Protein AF-A8TK98-F1 (afdb_monomer_lite)

Sequence (45 aa):
MRFLAVLLVVLVLLVGGGAAFLMTWDIPPPTAPVQKVIPNDRLPK

pLDDT: mean 92.67, std 5.54, range [74.94, 98.38]

Structure (mmCIF, N/CA/C/O backbone):
data_AF-A8TK98-F1
#
_entry.id   AF-A8TK98-F1
#
loop_
_atom_site.group_PDB
_atom_site.id
_atom_site.type_symbol
_atom_site.label_atom_id
_atom_site.label_alt_id
_atom_site.label_comp_id
_atom_site.label_asym_id
_atom_site.label_entity_id
_atom_site.label_seq_id
_atom_site.pdbx_PDB_ins_code
_atom_site.Cartn_x
_atom_site.Cartn_y
_atom_site.Cartn_z
_atom_site.occupancy
_atom_site.B_iso_or_equiv
_atom_site.auth_seq_id
_atom_site.auth_comp_id
_atom_site.auth_asym_id
_atom_site.auth_atom_id
_atom_site.pdbx_PDB_model_num
ATOM 1 N N . MET A 1 1 ? 17.365 -13.861 -23.139 1.00 74.94 1 MET A N 1
ATOM 2 C CA . MET A 1 1 ? 17.436 -12.398 -22.900 1.00 74.94 1 MET A CA 1
ATOM 3 C C . MET A 1 1 ? 16.062 -11.729 -22.793 1.00 74.94 1 MET A C 1
ATOM 5 O O . MET A 1 1 ? 15.843 -11.055 -21.799 1.00 74.94 1 MET A O 1
ATOM 9 N N . ARG A 1 2 ? 15.105 -11.952 -23.716 1.00 91.69 2 ARG A N 1
ATOM 10 C CA . ARG A 1 2 ? 13.744 -11.356 -23.634 1.00 91.69 2 ARG A CA 1
ATOM 11 C C . ARG A 1 2 ? 12.989 -11.691 -22.339 1.00 91.69 2 ARG A C 1
ATOM 13 O O . ARG A 1 2 ? 12.408 -10.803 -21.738 1.00 91.69 2 ARG A O 1
ATOM 20 N N . PHE A 1 3 ? 13.059 -12.940 -21.879 1.00 95.25 3 PHE A N 1
ATOM 21 C CA . PHE A 1 3 ? 12.410 -13.366 -20.632 1.00 95.25 3 PHE A CA 1
ATOM 22 C C . PHE A 1 3 ? 12.932 -12.620 -19.393 1.00 95.25 3 PHE A C 1
ATOM 24 O O . PHE A 1 3 ? 12.145 -12.153 -18.580 1.00 95.25 3 PHE A O 1
ATOM 31 N N . LEU A 1 4 ? 14.254 -12.442 -19.287 1.00 97.06 4 LEU A N 1
ATOM 32 C CA . LEU A 1 4 ? 14.872 -11.721 -18.172 1.00 97.06 4 LEU A CA 1
ATOM 33 C C . LEU A 1 4 ? 14.454 -10.244 -18.157 1.00 97.06 4 LEU A C 1
ATOM 35 O O . LEU A 1 4 ? 14.151 -9.704 -17.101 1.00 97.06 4 LEU A O 1
ATOM 39 N N . ALA A 1 5 ? 14.382 -9.613 -19.332 1.00 96.69 5 ALA A N 1
ATOM 40 C CA . ALA A 1 5 ? 13.910 -8.238 -19.454 1.00 96.69 5 ALA A CA 1
ATOM 41 C C . ALA A 1 5 ? 12.447 -8.094 -19.001 1.00 96.69 5 ALA A C 1
ATOM 43 O O . ALA A 1 5 ? 12.127 -7.171 -18.260 1.00 96.69 5 ALA A O 1
ATOM 44 N N . VAL A 1 6 ? 11.575 -9.035 -19.381 1.00 97.69 6 VAL A N 1
ATOM 45 C CA . VAL A 1 6 ? 10.175 -9.055 -18.925 1.00 97.69 6 VAL A CA 1
ATOM 46 C C . VAL A 1 6 ? 10.095 -9.219 -17.407 1.00 97.69 6 VAL A C 1
ATOM 48 O O . VAL A 1 6 ? 9.376 -8.469 -16.755 1.00 97.69 6 VAL A O 1
ATOM 51 N N . LEU A 1 7 ? 10.872 -10.139 -16.832 1.00 97.88 7 LEU A N 1
ATOM 52 C CA . LEU A 1 7 ? 10.945 -10.341 -15.382 1.00 97.88 7 LEU A CA 1
ATOM 53 C C . LEU A 1 7 ? 11.366 -9.072 -14.636 1.00 97.88 7 LEU A C 1
ATOM 55 O O . LEU A 1 7 ? 10.754 -8.719 -13.631 1.00 97.88 7 LEU A O 1
ATOM 59 N N . LEU A 1 8 ? 12.380 -8.370 -15.143 1.00 97.88 8 LEU A N 1
ATOM 60 C CA . LEU A 1 8 ? 12.848 -7.120 -14.548 1.00 97.88 8 LEU A CA 1
ATOM 61 C C . LEU A 1 8 ? 11.790 -6.019 -14.623 1.00 97.88 8 LEU A C 1
ATOM 63 O O . LEU A 1 8 ? 11.577 -5.320 -13.637 1.00 97.88 8 LEU A O 1
ATOM 67 N N . VAL A 1 9 ? 11.087 -5.889 -15.750 1.00 98.00 9 VAL A N 1
ATOM 68 C CA . VAL A 1 9 ? 9.991 -4.918 -15.883 1.00 98.00 9 VAL A CA 1
ATOM 69 C C . VAL A 1 9 ? 8.871 -5.222 -14.891 1.00 98.00 9 VAL A C 1
ATOM 71 O O . VAL A 1 9 ? 8.411 -4.320 -14.197 1.00 98.00 9 VAL A O 1
ATOM 74 N N . VAL A 1 10 ? 8.466 -6.488 -14.768 1.00 98.19 10 VAL A N 1
ATOM 75 C CA . VAL A 1 10 ? 7.439 -6.902 -13.800 1.00 98.19 10 VAL A CA 1
ATOM 76 C C . VAL A 1 10 ? 7.876 -6.588 -12.370 1.00 98.19 10 VAL A C 1
ATOM 78 O O . VAL A 1 10 ? 7.089 -6.046 -11.599 1.00 98.19 10 VAL A O 1
ATOM 81 N N . LEU A 1 11 ? 9.133 -6.868 -12.023 1.00 98.38 11 LEU A N 1
ATOM 82 C CA . LEU A 1 11 ? 9.670 -6.570 -10.698 1.00 98.38 11 LEU A CA 1
ATOM 83 C C . LEU A 1 11 ? 9.636 -5.066 -10.398 1.00 98.38 11 LEU A C 1
ATOM 85 O O . LEU A 1 11 ? 9.182 -4.666 -9.328 1.00 98.38 11 LEU A O 1
ATOM 89 N N . VAL A 1 12 ? 10.066 -4.233 -11.348 1.00 98.38 12 VAL A N 1
ATOM 90 C CA . VAL A 1 12 ? 10.035 -2.769 -11.208 1.00 98.38 12 VAL A CA 1
ATOM 91 C C . VAL A 1 12 ? 8.603 -2.266 -11.042 1.00 98.38 12 VAL A C 1
ATOM 93 O O . VAL A 1 12 ? 8.360 -1.411 -10.195 1.00 98.38 12 VAL A O 1
ATOM 96 N N . LEU A 1 13 ? 7.645 -2.813 -11.793 1.00 98.38 13 LEU A N 1
ATOM 97 C CA . LEU A 1 13 ? 6.235 -2.442 -11.668 1.00 98.38 13 LEU A CA 1
ATOM 98 C C . LEU A 1 13 ? 5.644 -2.847 -10.314 1.00 98.38 13 LEU A C 1
ATOM 100 O O . LEU A 1 13 ? 4.909 -2.061 -9.723 1.00 98.38 13 LEU A O 1
ATOM 104 N N . LEU A 1 14 ? 5.981 -4.030 -9.796 1.00 98.31 14 LEU A N 1
ATOM 105 C CA . LEU A 1 14 ? 5.509 -4.482 -8.485 1.00 98.31 14 LEU A CA 1
ATOM 106 C C . LEU A 1 14 ? 6.078 -3.629 -7.353 1.00 98.31 14 LEU A C 1
ATOM 108 O O . LEU A 1 14 ? 5.330 -3.177 -6.490 1.00 98.31 14 LEU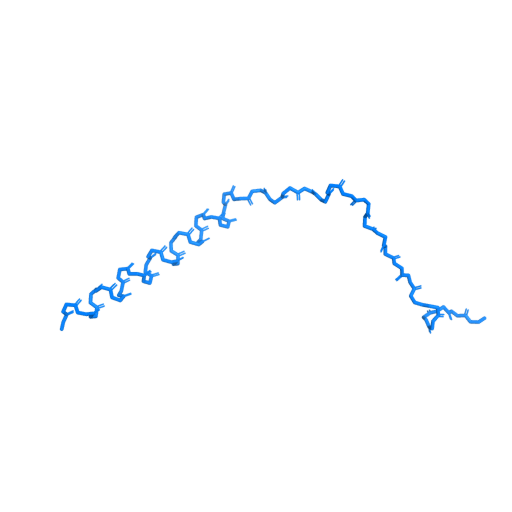 A O 1
ATOM 112 N N . VAL A 1 15 ? 7.389 -3.385 -7.364 1.00 98.31 15 VAL A N 1
ATOM 113 C CA . VAL A 1 15 ? 8.049 -2.601 -6.314 1.00 98.31 15 VAL A CA 1
ATOM 114 C C . VAL A 1 15 ? 7.647 -1.132 -6.409 1.00 98.31 15 VAL A C 1
ATOM 116 O O . VAL A 1 15 ? 7.248 -0.545 -5.408 1.00 98.31 15 VAL A O 1
ATOM 119 N N . GLY A 1 16 ? 7.704 -0.540 -7.603 1.00 98.25 16 GLY A N 1
ATOM 120 C CA . GLY A 1 16 ? 7.343 0.859 -7.823 1.00 98.25 16 GLY A CA 1
ATOM 121 C C . GLY A 1 16 ? 5.858 1.123 -7.587 1.00 98.25 16 GLY A C 1
ATOM 122 O O . GLY A 1 16 ? 5.507 2.060 -6.875 1.00 98.25 16 GLY A O 1
ATOM 123 N N . GLY A 1 17 ? 4.983 0.267 -8.122 1.00 97.38 17 GLY A N 1
ATOM 124 C CA . GLY A 1 17 ? 3.540 0.353 -7.908 1.00 97.38 17 GLY A CA 1
ATOM 125 C C . GLY A 1 17 ? 3.156 0.129 -6.447 1.00 97.38 17 GLY A C 1
ATOM 126 O O . GLY A 1 17 ? 2.373 0.901 -5.900 1.00 97.38 17 GLY A O 1
ATOM 127 N N . GLY A 1 18 ? 3.754 -0.868 -5.787 1.00 97.31 18 GLY A N 1
ATOM 128 C CA . GLY A 1 18 ? 3.545 -1.128 -4.362 1.00 97.31 18 GLY A CA 1
ATOM 129 C C . GLY A 1 18 ? 4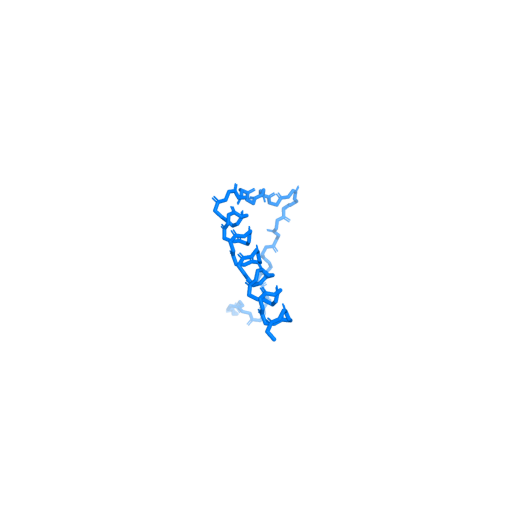.023 0.022 -3.476 1.00 97.31 18 GLY A C 1
ATOM 130 O O . GLY A 1 18 ? 3.304 0.436 -2.571 1.00 97.31 18 GLY A O 1
ATOM 131 N N . ALA A 1 19 ? 5.196 0.592 -3.763 1.00 97.50 19 ALA A N 1
ATOM 132 C CA . ALA A 1 19 ? 5.711 1.749 -3.037 1.00 97.50 19 ALA A CA 1
ATOM 133 C C . ALA A 1 19 ? 4.807 2.978 -3.212 1.00 97.50 19 ALA A C 1
ATOM 135 O O . ALA A 1 19 ? 4.439 3.604 -2.221 1.00 97.50 19 ALA A O 1
ATOM 136 N N . ALA A 1 20 ? 4.397 3.291 -4.445 1.00 97.25 20 ALA A N 1
ATOM 137 C CA . ALA A 1 20 ? 3.485 4.400 -4.715 1.00 97.25 20 ALA A CA 1
ATOM 138 C C . ALA A 1 20 ? 2.129 4.203 -4.019 1.00 97.25 20 ALA A C 1
ATOM 140 O O . ALA A 1 20 ? 1.610 5.129 -3.399 1.00 97.25 20 ALA A O 1
ATOM 141 N N . PHE A 1 21 ? 1.577 2.990 -4.061 1.00 96.00 21 PHE A N 1
ATOM 142 C CA . PHE A 1 21 ? 0.344 2.645 -3.360 1.00 96.00 21 PHE A CA 1
ATOM 143 C C . PHE A 1 21 ? 0.468 2.867 -1.847 1.00 96.00 21 PHE A C 1
ATOM 145 O O . PHE A 1 21 ? -0.354 3.567 -1.272 1.00 96.00 21 PHE A O 1
ATOM 152 N N . LEU A 1 22 ? 1.526 2.360 -1.207 1.00 95.69 22 LEU A N 1
ATOM 153 C CA . LEU A 1 22 ? 1.740 2.529 0.236 1.00 95.69 22 LEU A CA 1
ATOM 154 C C . LEU A 1 22 ? 1.996 3.984 0.647 1.00 95.69 22 LEU A C 1
ATOM 156 O O . LEU A 1 22 ? 1.597 4.385 1.734 1.00 95.69 22 LEU A O 1
ATOM 160 N N . MET A 1 23 ? 2.661 4.774 -0.20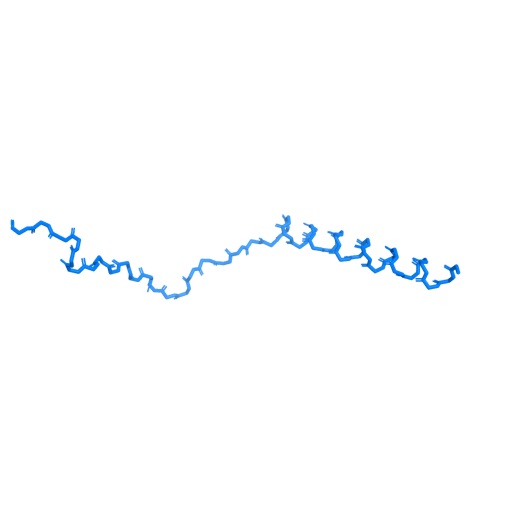1 1.00 96.00 23 MET A N 1
ATOM 161 C CA . MET A 1 23 ? 2.897 6.197 0.066 1.00 96.00 23 MET A CA 1
ATOM 162 C C . MET A 1 23 ? 1.633 7.050 -0.080 1.00 96.00 23 MET A C 1
ATOM 164 O O . MET A 1 23 ? 1.554 8.115 0.524 1.00 96.00 23 MET A O 1
ATOM 168 N N . THR A 1 24 ? 0.679 6.624 -0.911 1.00 95.75 24 THR A N 1
ATOM 169 C CA . THR A 1 24 ? -0.514 7.421 -1.243 1.00 95.75 24 THR A CA 1
ATOM 170 C C . THR A 1 24 ? -1.777 6.961 -0.532 1.00 95.75 24 THR A C 1
ATOM 172 O O . THR A 1 24 ? -2.712 7.748 -0.389 1.00 95.75 24 THR A O 1
ATOM 175 N N . TRP A 1 25 ? -1.839 5.702 -0.102 1.00 94.81 25 TRP A N 1
ATOM 176 C CA . TRP A 1 25 ? -3.051 5.148 0.475 1.00 94.81 25 TRP A CA 1
ATOM 177 C C . TRP A 1 25 ? -3.199 5.523 1.949 1.00 94.81 25 TRP A C 1
ATOM 179 O O . TRP A 1 25 ? -2.488 5.011 2.813 1.00 94.81 25 TRP A O 1
ATOM 189 N N . ASP A 1 26 ? -4.178 6.382 2.228 1.00 92.12 26 ASP A N 1
ATOM 190 C CA . ASP A 1 26 ? -4.670 6.622 3.582 1.00 92.12 26 ASP A CA 1
ATOM 191 C C . ASP A 1 26 ? -5.653 5.505 3.971 1.00 92.12 26 ASP A C 1
ATOM 193 O O . ASP A 1 26 ? -6.721 5.346 3.365 1.00 92.12 26 ASP A O 1
ATOM 197 N N . ILE A 1 27 ? -5.260 4.670 4.933 1.00 90.56 27 ILE A N 1
ATOM 198 C CA . ILE A 1 27 ? -6.064 3.529 5.373 1.00 90.56 27 ILE A CA 1
ATOM 199 C C . ILE A 1 27 ? -7.233 4.069 6.203 1.00 90.56 27 ILE A C 1
ATOM 201 O O . ILE A 1 27 ? -7.004 4.665 7.259 1.00 90.56 27 ILE A O 1
ATOM 205 N N . PRO A 1 28 ? -8.491 3.837 5.782 1.00 90.81 28 PRO A N 1
ATOM 206 C CA . PRO A 1 28 ? -9.634 4.367 6.503 1.00 90.81 28 PRO A CA 1
ATOM 207 C C . PRO A 1 28 ? -9.720 3.760 7.911 1.00 90.81 28 PRO A C 1
ATOM 209 O O . PRO A 1 28 ? -9.357 2.594 8.114 1.00 90.81 28 PRO A O 1
ATOM 212 N N . PRO A 1 29 ? -10.240 4.516 8.893 1.00 90.81 29 PRO A N 1
ATOM 213 C CA . PRO A 1 29 ? -10.463 3.985 10.227 1.00 90.81 29 PRO A CA 1
ATOM 214 C C . PRO A 1 29 ? -11.479 2.827 10.199 1.00 90.81 29 PRO A C 1
ATOM 216 O O . PRO A 1 29 ? -12.313 2.748 9.291 1.00 90.81 29 PRO A O 1
ATOM 219 N N . PRO A 1 30 ? -11.457 1.937 11.209 1.00 90.12 30 PRO A N 1
ATOM 220 C CA . PRO A 1 30 ? -12.459 0.888 11.353 1.00 90.12 30 PRO A CA 1
ATOM 221 C C . PRO A 1 30 ? -13.880 1.464 11.337 1.00 90.12 30 PRO A C 1
ATOM 223 O O . PRO A 1 30 ? -14.186 2.404 12.067 1.00 90.12 30 PRO A O 1
ATOM 226 N N . THR A 1 31 ? -14.768 0.873 10.537 1.00 93.19 31 THR A N 1
ATOM 227 C CA . THR A 1 31 ? -16.178 1.294 10.440 1.00 93.19 31 THR A CA 1
ATOM 228 C C . THR A 1 31 ? -17.032 0.811 11.614 1.00 93.19 31 THR A C 1
ATOM 230 O O . THR A 1 31 ? -18.158 1.273 11.786 1.00 93.19 31 THR A O 1
ATOM 233 N N . ALA A 1 32 ? -16.502 -0.102 12.433 1.00 91.62 32 ALA A N 1
ATOM 234 C CA . ALA A 1 32 ? -17.166 -0.669 13.599 1.00 91.62 32 ALA A CA 1
ATOM 235 C C . ALA A 1 32 ? -16.269 -0.583 14.850 1.00 91.62 32 ALA A C 1
ATOM 237 O O . ALA A 1 32 ? -15.041 -0.644 14.727 1.00 91.62 32 ALA A O 1
ATOM 238 N N . PRO A 1 33 ? -16.857 -0.485 16.060 1.00 88.88 33 PRO A N 1
ATOM 239 C CA . PRO A 1 33 ? -16.098 -0.464 17.305 1.00 88.88 33 PRO A CA 1
ATOM 240 C C . PRO A 1 33 ? -15.231 -1.718 17.468 1.00 88.88 33 PRO A C 1
ATOM 242 O O . PRO A 1 33 ? -15.732 -2.843 17.452 1.00 88.88 33 PRO A O 1
ATOM 245 N N . VAL A 1 34 ? -13.929 -1.522 17.683 1.00 89.62 34 VAL A N 1
ATOM 246 C CA . VAL A 1 34 ? -12.997 -2.609 18.004 1.00 89.62 34 VAL A CA 1
ATOM 247 C C . VAL A 1 34 ? -12.997 -2.821 19.517 1.00 89.62 34 VAL A C 1
ATOM 249 O O . VAL A 1 34 ? -12.479 -1.997 20.269 1.00 89.62 34 VAL A O 1
ATOM 252 N N . GLN A 1 35 ? -13.577 -3.928 19.980 1.00 90.06 35 GLN A N 1
ATOM 253 C CA . GLN A 1 35 ? -13.553 -4.295 21.397 1.00 90.06 35 GLN A CA 1
ATOM 254 C C . GLN A 1 35 ? -12.247 -5.020 21.726 1.00 90.06 35 GLN A C 1
ATOM 256 O O . GLN A 1 35 ? -11.995 -6.128 21.254 1.00 90.06 35 GLN A O 1
ATOM 261 N N . LYS A 1 36 ? -11.409 -4.404 22.564 1.00 85.38 36 LYS A N 1
ATOM 262 C CA . LYS A 1 36 ? -10.226 -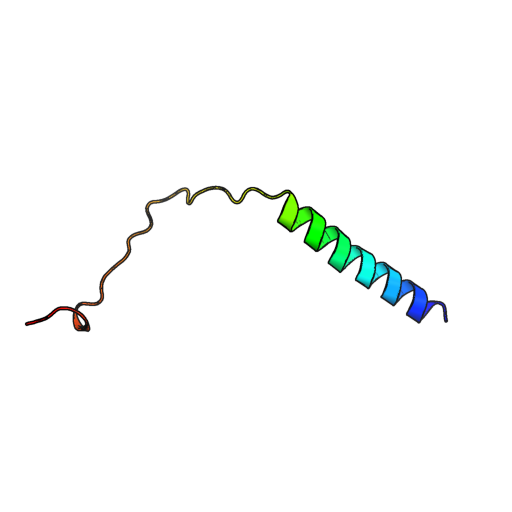5.066 23.116 1.00 85.38 36 LYS A CA 1
ATOM 263 C C . LYS A 1 36 ? -10.630 -5.827 24.375 1.00 85.38 36 LYS A C 1
ATOM 265 O O . LYS A 1 36 ? -10.713 -5.249 25.454 1.00 85.38 36 LYS A O 1
ATOM 270 N N . VAL A 1 37 ? -10.899 -7.121 24.229 1.00 88.88 37 VAL A N 1
ATOM 271 C CA . VAL A 1 37 ? -11.218 -8.000 25.360 1.00 88.88 37 VAL A CA 1
ATOM 272 C C . VAL A 1 37 ? -9.921 -8.347 26.088 1.00 88.88 37 VAL A C 1
ATOM 274 O O . VAL A 1 37 ? -9.000 -8.891 25.477 1.00 88.88 37 VAL A O 1
ATOM 277 N N . ILE A 1 38 ? -9.828 -8.018 27.379 1.00 88.00 38 ILE A N 1
ATOM 278 C CA . ILE A 1 38 ? -8.768 -8.535 28.251 1.00 88.00 38 ILE A CA 1
ATOM 279 C C . ILE A 1 38 ? -9.182 -9.954 28.648 1.00 88.00 38 ILE A C 1
ATOM 281 O O . ILE A 1 38 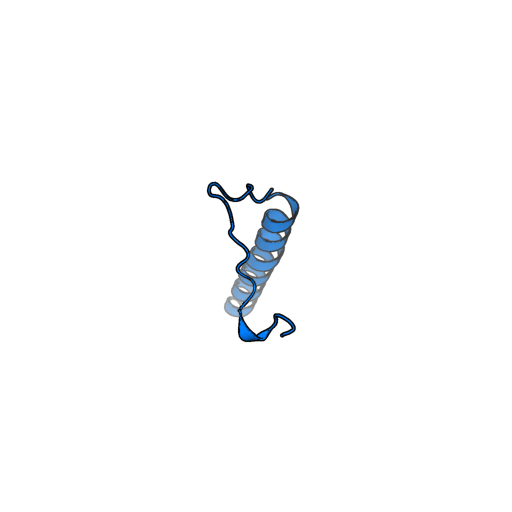? -10.235 -10.115 29.263 1.00 88.00 38 ILE A O 1
ATOM 285 N N . PRO A 1 39 ? -8.400 -10.984 28.291 1.00 86.81 39 PRO A N 1
ATOM 286 C CA . PRO A 1 39 ? -8.683 -12.344 28.725 1.00 86.81 39 PRO A CA 1
ATOM 287 C C . PRO A 1 39 ? -8.665 -12.447 30.260 1.00 86.81 39 PRO A C 1
ATOM 289 O O . PRO A 1 39 ? -7.778 -11.886 30.907 1.00 86.81 39 PRO A O 1
ATOM 292 N N . ASN A 1 40 ? -9.655 -13.135 30.842 1.00 84.62 40 ASN A N 1
ATOM 293 C CA . ASN A 1 40 ? -9.849 -13.221 32.299 1.00 84.62 40 ASN A CA 1
ATOM 294 C C . ASN A 1 40 ? -8.640 -13.815 33.043 1.00 84.62 40 ASN A C 1
ATOM 296 O O . ASN A 1 40 ? -8.405 -13.485 34.199 1.00 84.62 40 ASN A O 1
ATOM 300 N N . ASP A 1 41 ? -7.856 -14.661 32.379 1.00 88.38 41 ASP A N 1
ATOM 301 C CA . ASP A 1 41 ? -6.604 -15.250 32.868 1.00 88.38 41 ASP A CA 1
ATOM 302 C C . ASP A 1 41 ? -5.484 -14.222 33.093 1.00 88.38 41 ASP A C 1
ATOM 304 O O . ASP A 1 41 ? -4.508 -14.525 33.778 1.00 88.38 41 ASP A O 1
ATOM 308 N N . ARG A 1 42 ? -5.616 -13.001 32.558 1.00 85.81 42 ARG A N 1
ATOM 309 C CA . ARG A 1 42 ? -4.659 -11.901 32.773 1.00 85.81 42 ARG A CA 1
ATOM 310 C C . ARG A 1 42 ? -5.031 -10.968 33.923 1.00 85.81 42 ARG A C 1
ATOM 312 O O . ARG A 1 42 ? -4.290 -10.020 34.183 1.00 85.81 42 ARG A O 1
ATOM 319 N N . LEU A 1 43 ? -6.178 -11.178 34.568 1.00 86.94 43 LEU A N 1
ATOM 320 C CA . LEU A 1 43 ? -6.629 -10.343 35.677 1.00 86.94 43 LEU A CA 1
ATOM 321 C C . LEU A 1 43 ? -6.066 -10.882 37.009 1.00 86.94 43 LEU A C 1
ATOM 323 O O . LEU A 1 43 ? -6.096 -12.096 37.228 1.00 86.94 43 LEU A O 1
ATOM 327 N N . PRO A 1 44 ? -5.545 -10.0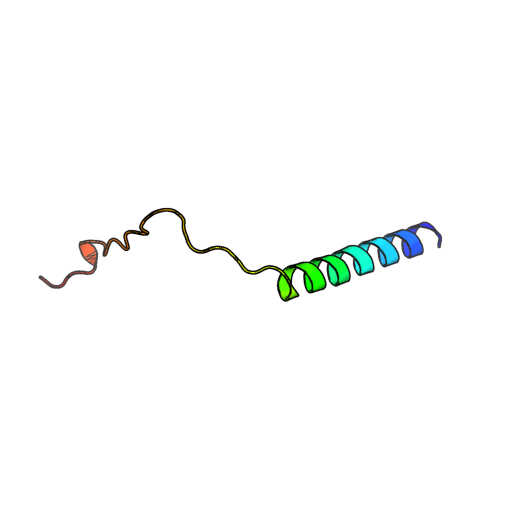18 37.905 1.00 84.06 44 PRO A N 1
ATOM 328 C CA . PRO A 1 44 ? -5.194 -10.412 39.270 1.00 84.06 44 PRO A CA 1
ATOM 329 C C . PRO A 1 44 ? -6.432 -10.916 40.028 1.00 84.06 44 PRO A C 1
ATOM 331 O O . PRO A 1 44 ? -7.541 -10.455 39.758 1.00 84.06 44 PRO A O 1
ATOM 334 N N . LYS A 1 45 ? -6.236 -11.847 40.968 1.00 80.44 45 LYS A N 1
ATOM 335 C CA . LYS A 1 45 ? -7.296 -12.336 41.865 1.00 80.44 45 LYS A CA 1
ATOM 336 C C . LYS A 1 45 ? -7.514 -11.407 43.050 1.00 80.44 45 LYS A C 1
ATOM 338 O O . LYS A 1 45 ? -6.502 -10.855 43.536 1.00 80.44 45 LYS A O 1
#

Radius of gyration: 22.07 Å; chains: 1; bounding box: 35×23×66 Å

Foldseek 3Di:
DVVVVVVVVVVCCCVVVVVVCVVPDDDDDDPDDDDDDDPPVPDDD

Secondary structure (DSSP, 8-state):
-HHHHHHHHHHHHHHHHHHHHHHH--PPPPSS----PPPGGGS--